Protein AF-A0A813GVG7-F1 (afdb_monomer_lite)

pLDDT: mean 82.14, std 16.12, range [41.94, 97.25]

Secondary structure (DSSP, 8-state):
-----------S-PPPHHHHTT-PPPHHHHT--HHHHHHHHHHTT------TTPPPPPPP-SGGGSS--HHHHHHHHHTT----

Structure (mmCIF, N/CA/C/O backbone):
data_AF-A0A813GVG7-F1
#
_entry.id   AF-A0A813GVG7-F1
#
loop_
_atom_site.group_PDB
_atom_site.id
_atom_site.type_symbol
_atom_site.label_atom_id
_atom_site.label_alt_id
_atom_site.label_comp_id
_atom_site.label_asym_id
_atom_site.label_entity_id
_atom_site.label_seq_id
_atom_site.pdbx_PDB_ins_code
_atom_site.Cartn_x
_atom_site.Cartn_y
_atom_site.Cartn_z
_atom_site.occupancy
_atom_site.B_iso_or_equiv
_atom_site.auth_seq_id
_atom_site.auth_comp_id
_atom_site.auth_asym_id
_atom_site.auth_atom_id
_atom_site.pdbx_PDB_model_num
ATOM 1 N N . LEU A 1 1 ? 21.451 -10.495 40.785 1.00 41.94 1 LEU A N 1
ATOM 2 C CA . LEU A 1 1 ? 21.583 -11.044 39.415 1.00 41.94 1 LEU A CA 1
ATOM 3 C C . LEU A 1 1 ? 20.234 -10.888 38.714 1.00 41.94 1 LEU A C 1
ATOM 5 O O . LEU A 1 1 ? 19.400 -11.771 38.820 1.00 41.94 1 LEU A O 1
ATOM 9 N N . GLY A 1 2 ? 19.966 -9.724 38.118 1.00 49.75 2 GLY A N 1
ATOM 10 C CA . GLY A 1 2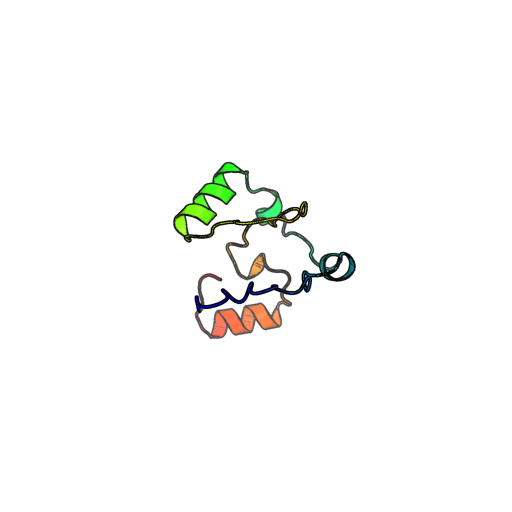 ? 18.749 -9.497 37.326 1.00 49.75 2 GLY A CA 1
ATOM 11 C C . GLY A 1 2 ? 19.015 -9.808 35.849 1.00 49.75 2 GLY A C 1
ATOM 12 O O . GLY A 1 2 ? 20.157 -9.630 35.411 1.00 49.75 2 GLY A O 1
ATOM 13 N N . PRO A 1 3 ? 18.025 -10.284 35.075 1.00 53.72 3 PRO A N 1
ATOM 14 C CA . PRO A 1 3 ? 18.232 -10.562 33.662 1.00 53.72 3 PRO A CA 1
ATOM 15 C C . PRO A 1 3 ? 18.519 -9.244 32.938 1.00 53.72 3 PRO A C 1
ATOM 17 O O . PRO A 1 3 ? 17.689 -8.337 32.910 1.00 53.72 3 PRO A O 1
ATOM 20 N N . ARG A 1 4 ? 19.723 -9.128 32.367 1.00 49.06 4 ARG A N 1
ATOM 21 C CA . ARG A 1 4 ? 20.067 -8.050 31.436 1.00 49.06 4 ARG A CA 1
ATOM 22 C C . ARG A 1 4 ? 19.124 -8.170 30.244 1.00 49.06 4 ARG A C 1
ATOM 24 O O . ARG A 1 4 ? 19.254 -9.107 29.456 1.00 49.06 4 ARG A O 1
ATOM 31 N N . SER A 1 5 ? 18.162 -7.255 30.139 1.00 56.88 5 SER A N 1
ATOM 32 C CA . SER A 1 5 ? 17.332 -7.139 28.948 1.00 56.88 5 SER A CA 1
ATOM 33 C C . SER A 1 5 ? 18.264 -6.827 27.781 1.00 56.88 5 SER A C 1
ATOM 35 O O . SER A 1 5 ? 18.975 -5.822 27.745 1.00 56.88 5 SER A O 1
ATOM 37 N N . ARG A 1 6 ? 18.353 -7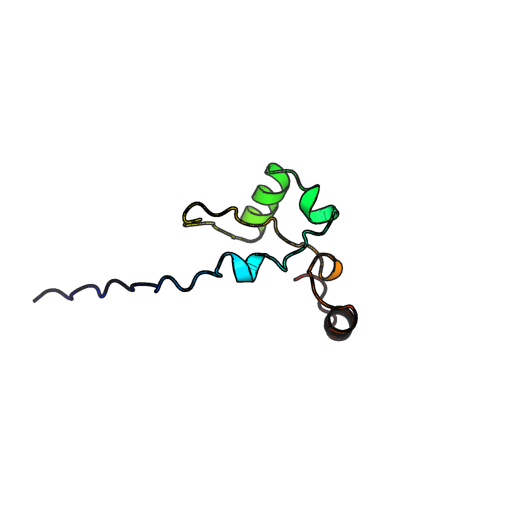.780 26.859 1.00 57.12 6 ARG A N 1
ATOM 38 C CA . ARG A 1 6 ? 19.124 -7.639 25.633 1.00 57.12 6 ARG A CA 1
ATOM 39 C C . ARG A 1 6 ? 18.349 -6.620 24.798 1.00 57.12 6 ARG A C 1
ATOM 41 O O . ARG A 1 6 ? 17.309 -6.977 24.245 1.00 57.12 6 ARG A O 1
ATOM 48 N N . ARG A 1 7 ? 18.780 -5.349 24.779 1.00 53.97 7 ARG A N 1
ATOM 49 C CA . ARG A 1 7 ? 18.298 -4.388 23.776 1.00 53.97 7 ARG A CA 1
ATOM 50 C C . ARG A 1 7 ? 18.487 -5.074 22.428 1.00 53.97 7 ARG A C 1
ATOM 52 O O . ARG A 1 7 ? 19.594 -5.482 22.087 1.00 53.97 7 ARG A O 1
ATOM 59 N N . ARG A 1 8 ? 17.380 -5.326 21.734 1.00 56.06 8 ARG A N 1
ATOM 60 C CA . ARG A 1 8 ? 17.433 -5.741 20.340 1.00 56.06 8 ARG A CA 1
ATOM 61 C C . ARG A 1 8 ? 17.760 -4.472 19.581 1.00 56.06 8 ARG A C 1
ATOM 63 O O . ARG A 1 8 ? 16.867 -3.678 19.313 1.00 56.06 8 ARG A O 1
ATOM 70 N N . ASP A 1 9 ? 19.045 -4.267 19.335 1.00 51.12 9 ASP A N 1
ATOM 71 C CA . ASP A 1 9 ? 19.494 -3.300 18.351 1.00 51.12 9 ASP A CA 1
ATOM 72 C C . ASP A 1 9 ? 19.020 -3.844 17.000 1.00 51.12 9 ASP A C 1
ATOM 74 O O . ASP A 1 9 ? 19.634 -4.735 16.409 1.00 51.12 9 ASP A O 1
ATOM 78 N N . PHE A 1 10 ? 17.844 -3.395 16.560 1.00 51.34 10 PHE A N 1
ATOM 79 C CA . PHE A 1 10 ? 17.440 -3.544 15.173 1.00 51.34 10 PHE A CA 1
ATOM 80 C C . PHE A 1 10 ? 18.421 -2.682 14.384 1.00 51.34 10 PHE A C 1
ATOM 82 O O . PHE A 1 10 ? 18.364 -1.456 14.441 1.00 51.34 10 PHE A O 1
ATOM 89 N N . GLY A 1 11 ? 19.414 -3.329 13.770 1.00 45.66 11 GLY A N 1
ATOM 90 C CA . GLY A 1 11 ? 20.429 -2.649 12.978 1.00 45.66 11 GLY A CA 1
ATOM 91 C C . GLY A 1 11 ? 19.780 -1.701 11.973 1.00 45.66 11 GLY A C 1
ATOM 92 O O . GLY A 1 11 ? 18.702 -1.990 11.455 1.00 45.66 11 GLY A O 1
ATOM 93 N N . ALA A 1 12 ? 20.449 -0.579 11.713 1.00 51.00 12 ALA A N 1
ATOM 94 C CA . ALA A 1 12 ? 20.070 0.462 10.761 1.00 51.00 12 ALA A CA 1
ATOM 95 C C . ALA A 1 12 ? 20.110 -0.031 9.295 1.00 51.00 12 ALA A C 1
ATOM 97 O O . ALA A 1 12 ? 20.804 0.527 8.454 1.00 51.00 12 ALA A O 1
ATOM 98 N N . GLY A 1 13 ? 19.397 -1.116 8.997 1.00 50.72 13 GLY A N 1
ATOM 99 C CA . GLY A 1 13 ? 19.206 -1.699 7.673 1.00 50.72 13 GLY A CA 1
ATOM 100 C C . GLY A 1 13 ? 17.905 -1.222 7.038 1.00 50.72 13 GLY A C 1
ATOM 101 O O . GLY A 1 13 ? 17.166 -2.029 6.483 1.00 50.72 13 GLY A O 1
ATOM 102 N N . GLY A 1 14 ? 17.583 0.065 7.188 1.00 57.50 14 GLY A N 1
ATOM 103 C CA . GLY A 1 14 ? 16.529 0.688 6.395 1.00 57.50 14 GLY A CA 1
ATOM 104 C C . GLY A 1 14 ? 16.981 0.803 4.941 1.00 57.50 14 GLY A C 1
ATOM 105 O O . GLY A 1 14 ? 18.175 0.957 4.680 1.00 57.50 14 GLY A O 1
ATOM 106 N N . ALA A 1 15 ? 16.034 0.720 4.006 1.00 59.06 15 ALA A N 1
ATOM 107 C CA . ALA A 1 15 ? 16.286 1.006 2.598 1.00 59.06 15 ALA A CA 1
ATOM 108 C C . ALA A 1 15 ? 17.028 2.347 2.470 1.00 59.06 15 ALA A C 1
ATOM 110 O O . ALA A 1 15 ? 16.614 3.359 3.044 1.00 59.06 15 ALA A O 1
ATOM 111 N N . SER A 1 16 ? 18.160 2.339 1.772 1.00 64.62 16 SER A N 1
ATOM 112 C CA . SER A 1 16 ? 18.946 3.543 1.535 1.00 64.62 16 SER A CA 1
ATOM 113 C C . SER A 1 16 ? 18.191 4.484 0.595 1.00 64.62 16 SER A C 1
ATOM 115 O O . SER A 1 16 ? 17.289 4.071 -0.129 1.00 64.62 16 SER A O 1
ATOM 117 N N . ALA A 1 17 ? 18.586 5.757 0.537 1.00 60.97 17 ALA A N 1
ATOM 118 C CA . ALA A 1 17 ? 17.992 6.706 -0.410 1.00 60.97 17 ALA A CA 1
ATOM 119 C C . ALA A 1 17 ? 18.049 6.218 -1.877 1.00 60.97 17 ALA A C 1
ATOM 121 O O . ALA A 1 17 ? 17.162 6.543 -2.657 1.00 60.97 17 ALA A O 1
ATOM 122 N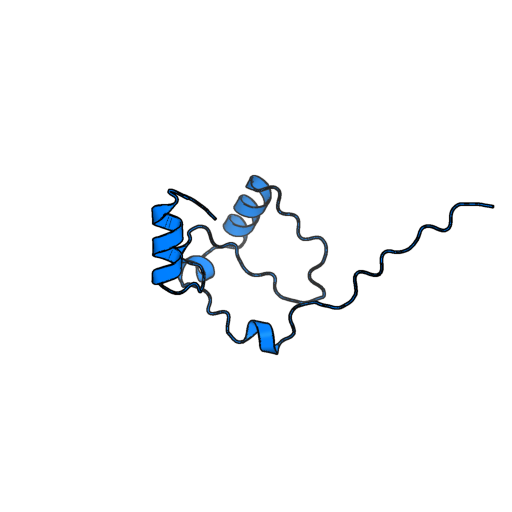 N . ARG A 1 18 ? 19.057 5.406 -2.236 1.00 62.00 18 ARG A N 1
ATOM 123 C CA . ARG A 1 18 ? 19.190 4.799 -3.573 1.00 62.00 18 ARG A CA 1
ATOM 124 C C . ARG A 1 18 ? 18.171 3.690 -3.828 1.00 62.00 18 ARG A C 1
ATOM 126 O O . ARG A 1 18 ? 17.771 3.490 -4.964 1.00 62.00 18 ARG A O 1
ATOM 133 N N . ASP A 1 19 ? 17.726 3.002 -2.782 1.00 67.94 19 ASP A N 1
ATOM 134 C CA . AS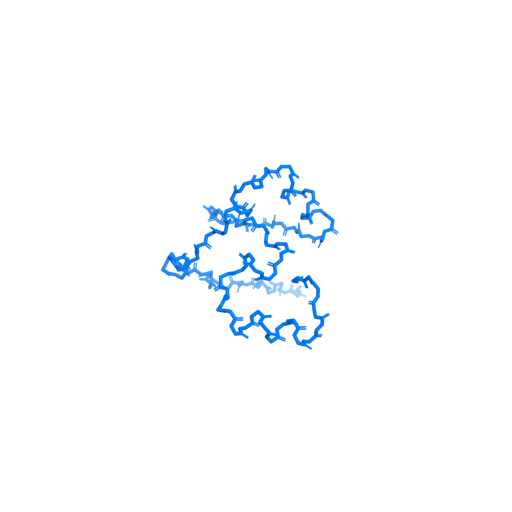P A 1 19 ? 16.744 1.921 -2.905 1.00 67.94 19 ASP A CA 1
ATOM 135 C C . ASP A 1 19 ? 15.324 2.472 -3.138 1.00 67.94 19 ASP A C 1
ATOM 137 O O . ASP A 1 19 ? 14.484 1.796 -3.728 1.00 67.94 19 ASP A O 1
ATOM 141 N N . TRP A 1 20 ? 15.065 3.724 -2.741 1.00 69.12 20 TRP A N 1
ATOM 142 C CA . TRP A 1 20 ? 13.789 4.411 -2.978 1.00 69.12 20 TRP A CA 1
ATOM 143 C C . TRP A 1 20 ? 13.687 5.103 -4.345 1.00 69.12 20 TRP A C 1
ATOM 145 O O . TRP A 1 20 ? 12.580 5.422 -4.770 1.00 69.12 20 TRP A O 1
ATOM 155 N N . GLU A 1 21 ? 14.800 5.309 -5.059 1.00 71.50 21 GLU A N 1
ATOM 156 C CA . GLU A 1 21 ? 14.835 6.029 -6.347 1.00 71.50 21 GLU A CA 1
ATOM 157 C C . GLU A 1 21 ? 13.975 5.360 -7.435 1.00 71.50 21 GLU A C 1
ATOM 159 O O . GLU A 1 21 ? 13.470 6.022 -8.339 1.00 71.50 21 GLU A O 1
ATOM 164 N N . HIS A 1 22 ? 13.760 4.048 -7.330 1.00 75.06 22 HIS A N 1
ATOM 165 C CA . HIS A 1 22 ? 12.997 3.270 -8.306 1.00 75.06 22 HIS A CA 1
ATOM 166 C C . HIS A 1 22 ? 11.501 3.138 -7.977 1.00 75.06 22 HIS A C 1
ATOM 168 O O . HIS A 1 22 ? 10.761 2.531 -8.752 1.00 75.06 22 HIS A O 1
ATOM 174 N N . VAL A 1 23 ? 11.033 3.691 -6.853 1.00 79.81 23 VAL A N 1
ATOM 175 C CA . VAL A 1 23 ? 9.621 3.616 -6.458 1.00 79.81 23 VAL A CA 1
ATOM 176 C C . VAL A 1 23 ? 8.845 4.755 -7.111 1.00 79.81 23 VAL A C 1
ATOM 178 O O . VAL A 1 23 ? 8.892 5.901 -6.669 1.00 79.81 23 VAL A O 1
ATOM 181 N N . VAL A 1 24 ? 8.105 4.430 -8.170 1.00 85.75 24 VAL A N 1
ATOM 182 C CA . VAL A 1 24 ? 7.195 5.370 -8.833 1.00 85.75 24 VAL A CA 1
ATOM 183 C C . VAL A 1 24 ? 5.799 5.212 -8.238 1.00 85.75 24 VAL A C 1
ATOM 185 O O . VAL A 1 24 ? 5.189 4.150 -8.341 1.00 85.75 24 VAL A O 1
ATOM 188 N N . GLU A 1 25 ? 5.291 6.267 -7.600 1.00 88.00 25 GLU A N 1
ATOM 189 C CA . GLU A 1 25 ? 3.951 6.265 -7.010 1.00 88.00 25 GLU A CA 1
ATOM 190 C C . GLU A 1 25 ? 2.874 6.255 -8.108 1.00 88.00 25 GLU A C 1
ATOM 192 O O . GLU A 1 25 ? 2.859 7.102 -9.004 1.00 88.00 25 GLU A O 1
ATOM 197 N N . HIS A 1 26 ? 1.940 5.304 -8.029 1.00 92.88 26 HIS A N 1
ATOM 198 C CA . HIS A 1 26 ? 0.802 5.249 -8.943 1.00 92.88 26 HIS A CA 1
ATOM 199 C C . HIS A 1 26 ? -0.140 6.455 -8.717 1.00 92.88 26 HIS A C 1
ATOM 201 O O . HIS A 1 26 ? -0.407 6.805 -7.563 1.00 92.88 26 HIS A O 1
ATOM 207 N N . PRO A 1 27 ? -0.736 7.073 -9.760 1.00 93.75 27 PRO A N 1
ATOM 208 C CA . PRO A 1 27 ? -1.578 8.268 -9.603 1.00 93.75 27 PRO A CA 1
ATOM 209 C C . PRO A 1 27 ? -2.736 8.105 -8.609 1.00 93.75 27 PRO A C 1
ATOM 211 O O . PRO A 1 27 ? -3.053 9.033 -7.864 1.00 93.75 27 PRO A O 1
ATOM 214 N N . ALA A 1 28 ? -3.347 6.915 -8.555 1.00 93.19 28 ALA A N 1
ATOM 215 C CA . ALA A 1 28 ? -4.404 6.618 -7.588 1.00 93.19 28 ALA A CA 1
ATOM 216 C C . ALA A 1 28 ? -3.889 6.684 -6.141 1.00 93.19 28 ALA A C 1
ATOM 218 O O . ALA A 1 28 ? -4.559 7.260 -5.285 1.00 93.19 28 ALA A O 1
ATOM 219 N N . VAL A 1 29 ? -2.674 6.186 -5.891 1.00 94.44 29 VAL A N 1
ATOM 220 C CA . VAL A 1 29 ? -1.995 6.257 -4.590 1.00 94.44 29 VAL A CA 1
ATOM 221 C C . VAL A 1 29 ? -1.709 7.717 -4.236 1.00 94.44 29 VAL A C 1
ATOM 223 O O . VAL A 1 29 ? -2.142 8.191 -3.182 1.00 94.44 29 VAL A O 1
ATOM 226 N N . GLY A 1 30 ? -1.113 8.471 -5.164 1.00 92.44 30 GLY A N 1
ATOM 227 C CA . GLY A 1 30 ? -0.805 9.891 -4.980 1.00 92.44 30 GLY A CA 1
ATOM 228 C C . GLY A 1 30 ? -2.039 10.756 -4.699 1.00 92.44 30 GLY A C 1
ATOM 229 O O . GLY A 1 30 ? -1.971 11.681 -3.888 1.00 92.44 30 GLY A O 1
ATOM 230 N N . SER A 1 31 ? -3.197 10.408 -5.266 1.00 95.44 31 SER A N 1
ATOM 231 C CA . SER A 1 31 ? -4.462 11.130 -5.062 1.00 95.44 31 SER A CA 1
ATOM 232 C C . SER A 1 31 ? -5.134 10.897 -3.699 1.00 95.44 31 SER A C 1
ATOM 234 O O . SER A 1 31 ? -6.040 11.646 -3.330 1.00 95.44 31 SER A O 1
ATOM 236 N N . ARG A 1 32 ? -4.697 9.893 -2.919 1.00 95.62 32 ARG A N 1
ATOM 237 C CA . ARG A 1 32 ? -5.299 9.577 -1.612 1.00 95.62 32 ARG A CA 1
ATOM 238 C C . ARG A 1 32 ? -5.070 10.700 -0.614 1.00 95.62 32 ARG A C 1
ATOM 240 O O . ARG A 1 32 ? -3.941 11.155 -0.405 1.00 95.62 32 ARG A O 1
ATOM 247 N N . THR A 1 33 ? -6.147 11.107 0.039 1.00 97.25 33 THR A N 1
ATOM 248 C CA . THR A 1 33 ? -6.100 12.089 1.120 1.00 97.25 33 THR A CA 1
ATOM 249 C C . THR A 1 33 ? -5.490 11.474 2.386 1.00 97.25 33 THR A C 1
ATOM 251 O O . THR A 1 33 ? -5.59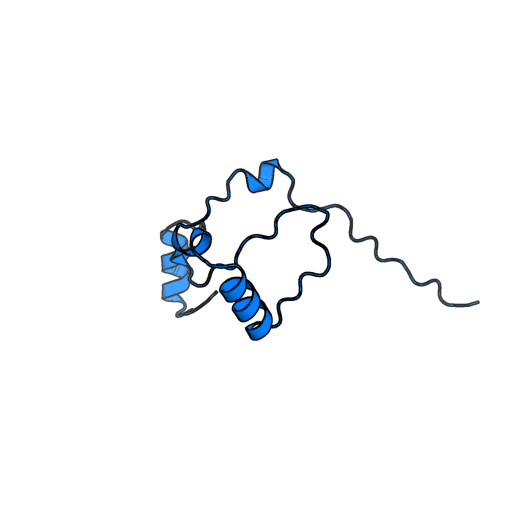2 10.261 2.587 1.00 97.25 33 THR A O 1
ATOM 254 N N . PRO A 1 34 ? -4.906 12.284 3.288 1.00 95.38 34 PRO A N 1
ATOM 255 C CA . PRO A 1 34 ? -4.382 11.783 4.560 1.00 95.38 34 PRO A CA 1
ATOM 256 C C . PRO A 1 34 ? -5.424 11.016 5.387 1.00 95.38 34 PRO A C 1
ATOM 258 O O . PRO A 1 34 ? -5.103 9.993 5.980 1.00 95.38 34 PRO A O 1
ATOM 261 N N . ALA A 1 35 ? -6.683 11.464 5.368 1.00 96.88 35 ALA A N 1
ATOM 262 C CA . ALA A 1 35 ? -7.776 10.800 6.074 1.00 96.88 35 ALA A CA 1
ATOM 263 C C . ALA A 1 35 ? -8.056 9.389 5.530 1.00 96.88 35 ALA A C 1
ATOM 265 O O . ALA A 1 35 ? -8.236 8.463 6.310 1.00 96.88 35 ALA A O 1
ATOM 266 N N . GLN A 1 36 ? -8.040 9.206 4.205 1.00 96.75 36 GLN A N 1
ATOM 267 C CA . GLN A 1 36 ? -8.221 7.885 3.584 1.00 96.75 36 GLN A CA 1
ATOM 268 C C . GLN A 1 36 ? -7.069 6.931 3.911 1.00 96.75 36 GLN A C 1
ATOM 270 O O . GLN A 1 36 ? -7.283 5.737 4.096 1.00 96.75 36 GLN A O 1
ATOM 275 N N . VAL A 1 37 ? -5.845 7.457 3.980 1.00 96.62 37 VAL A N 1
ATOM 276 C CA . VAL A 1 37 ? -4.665 6.673 4.358 1.00 96.62 37 VAL A CA 1
ATOM 277 C C . VAL A 1 37 ? -4.778 6.194 5.804 1.00 96.62 37 VAL A C 1
ATOM 279 O O . VAL A 1 37 ? -4.512 5.027 6.080 1.00 96.62 37 VAL A O 1
ATOM 282 N N . GLU A 1 38 ? -5.183 7.078 6.713 1.00 95.56 38 GLU A N 1
ATOM 283 C CA . GLU A 1 38 ? -5.306 6.748 8.133 1.00 95.56 38 GLU A CA 1
ATOM 284 C C . GLU A 1 38 ? -6.462 5.784 8.418 1.00 95.56 38 GLU A C 1
ATOM 286 O O . GLU A 1 38 ? -6.303 4.838 9.190 1.00 95.56 38 GLU A O 1
ATOM 291 N N . ASP A 1 39 ? -7.601 5.974 7.749 1.00 97.06 39 ASP A N 1
ATOM 292 C CA . ASP A 1 39 ? -8.735 5.050 7.821 1.00 97.06 39 ASP A CA 1
ATOM 293 C C . ASP A 1 39 ? -8.322 3.643 7.365 1.00 97.06 39 ASP A C 1
ATOM 295 O O . ASP A 1 39 ? -8.521 2.669 8.093 1.00 97.06 39 ASP A O 1
ATOM 299 N N . TRP A 1 40 ? -7.630 3.535 6.224 1.00 96.81 40 TRP A N 1
ATOM 300 C CA . TRP A 1 40 ? -7.126 2.247 5.748 1.00 96.81 40 TRP A CA 1
ATOM 301 C C . TRP A 1 40 ? -6.142 1.605 6.735 1.00 96.81 40 TRP A C 1
ATOM 303 O O . TRP A 1 40 ? -6.267 0.417 7.039 1.00 96.81 40 TRP A O 1
ATOM 313 N N . ARG A 1 41 ? -5.189 2.381 7.275 1.00 96.06 41 ARG A N 1
ATOM 314 C CA . ARG A 1 41 ? -4.214 1.892 8.266 1.00 96.06 41 ARG A CA 1
ATOM 315 C C . ARG A 1 41 ? -4.908 1.372 9.520 1.00 96.06 41 ARG A C 1
ATOM 317 O O . ARG A 1 41 ? -4.575 0.287 9.990 1.00 96.06 41 ARG A O 1
ATOM 324 N N . THR A 1 42 ? -5.913 2.093 10.007 1.00 96.69 42 THR A N 1
ATOM 325 C CA . THR A 1 42 ? -6.714 1.689 11.168 1.00 96.69 42 THR A CA 1
ATOM 326 C C . THR A 1 42 ? -7.463 0.385 10.896 1.00 96.69 42 THR A C 1
ATOM 328 O O . THR A 1 42 ? -7.375 -0.551 11.691 1.00 96.69 42 THR A O 1
ATOM 331 N N . GLN A 1 43 ? -8.147 0.285 9.753 1.00 96.94 43 GLN A N 1
ATOM 332 C CA . GLN A 1 43 ? -8.901 -0.912 9.358 1.00 96.94 43 GLN A CA 1
ATOM 333 C C . GLN A 1 43 ? -8.011 -2.157 9.232 1.00 96.94 43 GLN A C 1
ATOM 335 O O . GLN A 1 43 ? -8.437 -3.255 9.583 1.00 96.94 43 GLN A O 1
ATOM 340 N N . HIS A 1 44 ? -6.762 -1.981 8.795 1.00 96.31 44 HIS A N 1
ATOM 341 C CA . HIS A 1 44 ? -5.801 -3.070 8.590 1.00 96.31 44 HIS A CA 1
ATOM 342 C C . HIS A 1 44 ? -4.828 -3.250 9.763 1.00 96.31 44 HIS A C 1
ATOM 344 O O . HIS A 1 44 ? -3.856 -3.994 9.649 1.00 96.31 44 HIS A O 1
ATOM 350 N N . SER A 1 45 ? -5.081 -2.599 10.907 1.00 96.25 45 SER A N 1
ATOM 351 C CA . SER A 1 45 ? -4.221 -2.669 12.100 1.00 96.25 45 SER A CA 1
ATOM 352 C C . SER A 1 45 ? -2.748 -2.316 11.827 1.00 96.25 45 SER A C 1
ATOM 354 O O . SER A 1 45 ? -1.834 -2.859 12.450 1.00 96.25 45 SER A O 1
ATOM 356 N N . VAL A 1 46 ? -2.508 -1.395 10.893 1.00 95.06 46 VAL A N 1
ATOM 357 C CA . VAL A 1 46 ? -1.178 -0.885 10.556 1.00 95.06 46 VAL A CA 1
ATOM 358 C C . VAL A 1 46 ? -0.853 0.293 11.466 1.00 95.06 46 VAL A C 1
ATOM 360 O O . VAL A 1 46 ? -1.482 1.344 11.389 1.00 95.06 46 VAL A O 1
ATOM 363 N N . LEU A 1 47 ? 0.167 0.127 12.307 1.00 92.88 47 LEU A N 1
ATOM 364 C CA . LEU A 1 47 ? 0.674 1.169 13.199 1.00 92.88 47 LEU A CA 1
ATOM 365 C C . LEU A 1 47 ? 2.085 1.578 12.776 1.00 92.88 47 LEU A C 1
ATOM 367 O O . LEU A 1 47 ? 2.986 0.742 12.700 1.00 92.88 47 LEU A O 1
ATOM 371 N N . ILE A 1 48 ? 2.285 2.872 12.535 1.00 89.81 48 ILE A N 1
ATOM 372 C CA . ILE A 1 48 ? 3.611 3.444 12.285 1.00 89.81 48 ILE A CA 1
ATOM 373 C C . ILE A 1 48 ? 4.206 3.819 13.637 1.00 89.81 48 ILE A C 1
ATOM 375 O O . ILE A 1 48 ? 3.740 4.752 14.284 1.00 89.81 48 ILE A O 1
ATOM 379 N N . LEU A 1 49 ? 5.208 3.060 14.079 1.00 87.94 49 LEU A N 1
ATOM 380 C CA . LEU A 1 49 ? 5.862 3.289 15.370 1.00 87.94 49 LEU A CA 1
ATOM 381 C C . LEU A 1 49 ? 6.940 4.372 15.277 1.00 87.94 49 LEU A C 1
ATOM 383 O O . LEU A 1 49 ? 7.011 5.245 16.136 1.00 87.94 49 LEU A O 1
ATOM 387 N N . GLU A 1 50 ? 7.764 4.312 14.231 1.00 83.50 50 GLU A N 1
ATOM 388 C CA . GLU A 1 50 ? 8.851 5.250 13.962 1.00 83.50 50 GLU A CA 1
ATOM 389 C C . GLU A 1 50 ? 9.002 5.407 12.448 1.00 83.50 50 GLU A C 1
ATOM 391 O O . GLU A 1 50 ? 9.000 4.418 11.713 1.00 83.50 50 GLU A O 1
ATOM 396 N N . ASP A 1 51 ? 9.152 6.641 11.979 1.00 79.75 51 ASP A N 1
ATOM 397 C CA . ASP A 1 51 ? 9.458 6.950 10.581 1.00 79.75 51 ASP A CA 1
ATOM 398 C C . ASP A 1 51 ? 10.931 7.344 10.384 1.00 79.75 51 ASP A C 1
ATOM 400 O O . ASP A 1 51 ? 11.397 7.446 9.255 1.00 79.75 51 ASP A O 1
ATOM 404 N N . ASN A 1 52 ? 11.686 7.541 11.475 1.00 81.12 52 ASN A N 1
ATOM 405 C CA . ASN A 1 52 ? 13.071 8.018 11.483 1.00 81.12 52 ASN A CA 1
ATOM 406 C C . ASN A 1 52 ? 13.299 9.267 10.604 1.00 81.12 52 ASN A C 1
ATOM 408 O O . ASN A 1 52 ? 14.378 9.437 10.034 1.00 81.12 52 ASN A O 1
ATOM 412 N N . GLY A 1 53 ? 12.284 10.133 10.482 1.00 76.31 53 GLY A N 1
ATOM 413 C CA . GLY A 1 53 ? 12.321 11.327 9.632 1.00 76.31 53 GLY A CA 1
ATOM 414 C C . GLY A 1 53 ? 12.129 11.059 8.134 1.00 76.31 53 GLY A C 1
ATOM 415 O O . GLY A 1 53 ? 12.323 11.970 7.327 1.00 76.31 53 GLY A O 1
ATOM 416 N N . TRP A 1 54 ? 11.754 9.838 7.748 1.00 79.44 54 TRP A N 1
ATOM 417 C CA . TRP A 1 54 ? 11.402 9.477 6.378 1.00 79.44 54 TRP A CA 1
ATOM 418 C C . TRP A 1 54 ? 9.901 9.633 6.137 1.00 79.44 54 TRP A C 1
ATOM 420 O O . TRP A 1 54 ? 9.080 9.474 7.035 1.00 79.44 54 TRP A O 1
ATOM 430 N N . SER A 1 55 ? 9.517 9.910 4.893 1.00 82.62 55 SER A N 1
ATOM 431 C CA . SER A 1 55 ? 8.104 9.883 4.516 1.00 82.62 55 SER A CA 1
ATOM 432 C C . SER A 1 55 ? 7.641 8.433 4.374 1.00 82.62 55 SER A C 1
ATOM 434 O O . SER A 1 55 ? 8.197 7.687 3.569 1.00 82.62 55 SER A O 1
ATOM 436 N N . VAL A 1 56 ? 6.630 8.027 5.147 1.00 88.44 56 VAL A N 1
ATOM 437 C CA .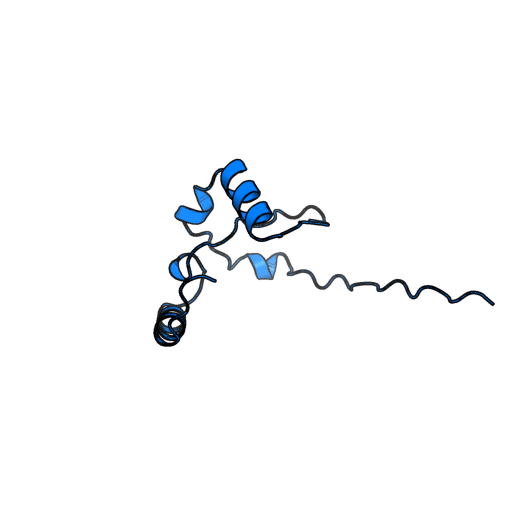 VAL A 1 56 ? 6.011 6.703 5.000 1.00 88.44 56 VAL A CA 1
ATOM 438 C C . VAL A 1 56 ? 5.086 6.713 3.779 1.00 88.44 56 VAL A C 1
ATOM 440 O O . VAL A 1 56 ? 4.126 7.495 3.774 1.00 88.44 56 VAL A O 1
ATOM 443 N N . PRO A 1 57 ? 5.311 5.844 2.774 1.00 90.31 57 PRO A N 1
ATOM 444 C CA . PRO A 1 57 ? 4.468 5.781 1.589 1.00 90.31 57 PRO A CA 1
ATOM 445 C C . PRO A 1 57 ? 2.995 5.533 1.920 1.00 90.31 57 PRO A C 1
ATOM 447 O O . PRO A 1 57 ? 2.630 4.931 2.941 1.00 90.31 57 PRO A O 1
ATOM 450 N N . LYS A 1 58 ? 2.127 6.001 1.027 1.00 94.00 58 LYS A N 1
ATOM 451 C CA . LYS A 1 58 ? 0.698 5.701 1.091 1.00 94.00 58 LYS A CA 1
ATOM 452 C C . LYS A 1 58 ? 0.471 4.225 0.722 1.00 94.00 58 LYS A C 1
ATOM 454 O O . LYS A 1 58 ? 1.223 3.680 -0.086 1.00 94.00 58 LYS A O 1
ATOM 459 N N . PRO A 1 59 ? -0.549 3.567 1.295 1.00 94.75 59 PRO A N 1
ATOM 460 C CA . PRO A 1 59 ? -0.835 2.173 0.996 1.00 94.75 59 PRO A CA 1
ATOM 461 C C . PRO A 1 59 ? -1.281 1.992 -0.459 1.00 94.75 59 PRO A C 1
ATOM 463 O O . PRO A 1 59 ? -2.020 2.821 -1.008 1.00 94.75 59 PRO A O 1
ATOM 466 N N . VAL A 1 60 ? -0.848 0.882 -1.055 1.00 94.50 60 VAL A N 1
ATOM 467 C CA . VAL A 1 60 ? -1.397 0.339 -2.302 1.00 94.50 60 VAL A CA 1
ATOM 468 C C . VAL A 1 60 ? -2.607 -0.522 -1.964 1.00 94.50 60 VAL A C 1
ATOM 470 O O . VAL A 1 60 ? -2.564 -1.303 -1.017 1.00 94.50 60 VAL A O 1
ATOM 473 N N . LEU A 1 61 ? -3.697 -0.348 -2.707 1.00 93.62 61 LEU A N 1
ATOM 474 C CA . LEU A 1 61 ? -4.966 -1.040 -2.446 1.00 93.62 61 LEU A CA 1
ATOM 475 C C . LEU A 1 61 ? -5.278 -2.111 -3.494 1.00 93.62 61 LEU A C 1
ATOM 477 O O . LEU A 1 61 ? -6.175 -2.923 -3.296 1.00 93.62 61 LEU A O 1
ATOM 481 N N . ALA A 1 62 ? -4.542 -2.113 -4.604 1.00 92.19 62 ALA A N 1
ATOM 482 C CA . ALA A 1 62 ? -4.661 -3.093 -5.672 1.00 92.19 62 ALA A CA 1
ATOM 483 C C . ALA A 1 62 ? -3.273 -3.438 -6.225 1.00 92.19 62 ALA A C 1
ATOM 485 O O . ALA A 1 62 ? -2.348 -2.624 -6.161 1.00 92.19 62 ALA A O 1
ATOM 486 N N . PHE A 1 63 ? -3.123 -4.639 -6.784 1.00 92.44 63 PHE A N 1
ATOM 487 C CA . PHE A 1 63 ? -1.841 -5.119 -7.308 1.00 92.44 63 PHE A CA 1
ATOM 488 C C . PHE A 1 63 ? -1.321 -4.279 -8.480 1.00 92.44 63 PHE A C 1
ATOM 490 O O . PHE A 1 63 ? -0.115 -4.158 -8.656 1.00 92.44 63 PHE A O 1
ATOM 497 N N . GLU A 1 64 ? -2.221 -3.665 -9.246 1.00 90.44 64 GLU A N 1
ATOM 498 C CA . GLU A 1 64 ? -1.919 -2.779 -10.373 1.00 90.44 64 GLU A CA 1
ATOM 499 C C . GLU A 1 64 ? -1.333 -1.431 -9.932 1.00 90.44 64 GLU A C 1
ATOM 501 O O . GLU A 1 64 ? -0.721 -0.727 -10.729 1.00 90.44 64 GLU A O 1
ATOM 506 N N . GLU A 1 65 ? -1.526 -1.056 -8.667 1.00 91.56 65 GLU A N 1
ATOM 507 C CA . GLU A 1 65 ? -0.943 0.162 -8.098 1.00 91.56 65 GLU A CA 1
ATOM 508 C C . GLU A 1 65 ? 0.485 -0.057 -7.600 1.00 91.56 65 GLU A C 1
ATOM 510 O O . GLU A 1 65 ? 1.193 0.909 -7.307 1.00 91.56 65 GLU A O 1
ATOM 515 N N . ALA A 1 66 ? 0.899 -1.317 -7.466 1.00 87.69 66 ALA A N 1
ATOM 516 C CA . ALA A 1 66 ? 2.261 -1.660 -7.113 1.00 87.69 66 ALA A CA 1
ATOM 517 C C . ALA A 1 66 ? 3.170 -1.524 -8.341 1.00 87.69 66 ALA A C 1
ATOM 519 O O . ALA A 1 66 ? 2.763 -1.782 -9.470 1.00 87.69 66 ALA A O 1
ATOM 520 N N . GLY A 1 67 ? 4.441 -1.185 -8.121 1.00 86.38 67 GLY A N 1
ATOM 521 C CA . GLY A 1 67 ? 5.463 -1.107 -9.174 1.00 86.38 67 GLY A CA 1
ATOM 522 C C . GLY A 1 67 ? 5.902 -2.470 -9.731 1.00 86.38 67 GLY A C 1
ATOM 523 O O . GLY A 1 67 ? 7.067 -2.632 -10.092 1.00 86.38 67 GLY A O 1
ATOM 524 N N . PHE A 1 68 ? 5.019 -3.472 -9.740 1.00 90.00 68 PHE A N 1
ATOM 525 C CA . PHE A 1 68 ? 5.310 -4.792 -10.285 1.00 90.00 68 PHE A CA 1
ATOM 526 C C . PHE A 1 68 ? 5.185 -4.796 -11.813 1.00 90.00 68 PHE A C 1
ATOM 528 O O . PHE A 1 68 ? 4.298 -4.146 -12.360 1.00 90.00 68 PHE A O 1
ATOM 535 N N . PRO A 1 69 ? 6.024 -5.567 -12.523 1.00 90.88 69 PRO A N 1
ATOM 536 C CA . PRO A 1 69 ? 5.813 -5.821 -13.943 1.00 90.88 69 PRO A CA 1
ATOM 537 C C . PRO A 1 69 ? 4.480 -6.538 -14.212 1.00 90.88 69 PRO A C 1
ATOM 539 O O . PRO A 1 69 ? 4.046 -7.357 -13.399 1.00 90.88 69 PRO A O 1
ATOM 542 N N . ASP A 1 70 ? 3.903 -6.335 -15.400 1.00 89.56 70 ASP A N 1
ATOM 543 C CA . ASP A 1 70 ? 2.611 -6.924 -15.798 1.00 89.56 70 ASP A CA 1
ATOM 544 C C . ASP A 1 70 ? 2.545 -8.446 -15.594 1.00 89.56 70 ASP A C 1
ATOM 546 O O . ASP A 1 70 ? 1.574 -8.964 -15.044 1.00 89.56 70 ASP A O 1
ATOM 550 N N . TRP A 1 71 ? 3.614 -9.169 -15.949 1.00 93.44 71 TRP A N 1
ATOM 551 C CA . TRP A 1 71 ? 3.676 -10.627 -15.789 1.00 93.44 71 TRP A CA 1
ATOM 552 C C . TRP A 1 71 ? 3.518 -11.067 -14.325 1.00 93.44 71 TRP A C 1
ATOM 554 O O . TRP A 1 71 ? 2.967 -12.132 -14.052 1.00 93.44 71 TRP A O 1
ATOM 564 N N . ALA A 1 72 ? 3.985 -10.265 -13.363 1.00 93.44 72 ALA A N 1
ATOM 565 C CA . ALA A 1 72 ? 3.869 -10.589 -11.945 1.00 93.44 72 ALA A CA 1
ATOM 566 C C . ALA A 1 72 ? 2.425 -10.390 -11.468 1.00 93.44 72 ALA A C 1
ATOM 568 O O . ALA A 1 72 ? 1.891 -11.230 -10.741 1.00 93.44 72 ALA A O 1
ATOM 569 N N . VAL A 1 73 ? 1.760 -9.333 -11.943 1.00 91.75 73 VAL A N 1
ATOM 570 C CA . VAL A 1 73 ? 0.333 -9.088 -11.684 1.00 91.75 73 VAL A CA 1
ATOM 571 C C . VAL A 1 73 ? -0.529 -10.209 -12.277 1.00 91.75 73 VAL A C 1
ATOM 573 O O . VAL A 1 73 ? -1.457 -10.689 -11.626 1.00 91.75 73 VAL A O 1
ATOM 576 N N . GLU A 1 74 ? -0.203 -10.703 -13.473 1.00 91.81 74 GLU A N 1
ATOM 577 C CA . GLU A 1 74 ? -0.880 -11.858 -14.080 1.00 91.81 74 GLU A CA 1
ATOM 578 C C . GLU A 1 74 ? -0.750 -13.129 -13.234 1.00 91.81 74 GLU A C 1
ATOM 580 O O . GLU A 1 74 ? -1.732 -13.854 -13.044 1.00 91.81 74 GLU A O 1
ATOM 585 N N . VAL A 1 75 ? 0.431 -13.380 -12.662 1.00 93.25 75 VAL A N 1
ATOM 586 C CA . VAL A 1 75 ? 0.640 -14.504 -11.739 1.00 93.25 75 VAL A CA 1
ATOM 587 C C . VAL A 1 75 ? -0.226 -14.349 -10.487 1.00 93.25 75 VAL A C 1
ATOM 589 O O . VAL A 1 75 ? -0.897 -15.308 -10.102 1.00 93.25 75 VAL A O 1
ATOM 592 N N . LEU A 1 76 ? -0.288 -13.160 -9.884 1.00 92.06 76 LEU A N 1
ATOM 593 C CA . LEU A 1 76 ? -1.130 -12.896 -8.708 1.00 92.06 76 LEU A CA 1
ATOM 594 C C . LEU A 1 76 ? -2.619 -13.128 -9.015 1.00 92.06 76 LEU A C 1
ATOM 596 O O . LEU A 1 76 ? -3.323 -13.804 -8.258 1.00 92.06 76 LEU A O 1
ATOM 600 N N . ARG A 1 77 ? -3.081 -12.676 -10.188 1.00 88.25 77 ARG A N 1
ATOM 601 C CA . ARG A 1 77 ? -4.444 -12.935 -10.679 1.00 88.25 77 ARG A CA 1
ATOM 602 C C . ARG A 1 77 ? -4.704 -14.425 -10.895 1.00 88.25 77 ARG A C 1
ATOM 604 O O . ARG A 1 77 ? -5.775 -14.915 -10.534 1.00 88.25 77 ARG A O 1
ATOM 611 N N . SER A 1 78 ? -3.732 -15.167 -11.430 1.00 91.69 78 SER A N 1
ATOM 612 C CA . SER A 1 78 ? -3.854 -16.619 -11.635 1.00 91.69 78 SER A CA 1
ATOM 613 C C . SER A 1 78 ? -4.051 -17.385 -10.319 1.00 91.69 78 SER A C 1
ATOM 615 O O . SER A 1 78 ? -4.765 -18.389 -10.283 1.00 91.69 78 SER A O 1
ATOM 617 N N . GLN A 1 79 ? -3.499 -16.862 -9.220 1.00 92.94 79 GLN A N 1
ATOM 618 C CA . GLN A 1 79 ? -3.646 -17.411 -7.871 1.00 92.94 79 GLN A CA 1
ATOM 619 C C . GLN A 1 79 ? -4.960 -17.003 -7.190 1.00 92.94 79 GLN A C 1
ATOM 621 O O . GLN A 1 79 ? -5.232 -17.434 -6.072 1.00 92.94 79 GLN A O 1
ATOM 626 N N . ARG A 1 80 ? -5.805 -16.212 -7.868 1.00 90.12 80 ARG A N 1
ATOM 627 C CA . ARG A 1 80 ? -7.081 -15.690 -7.351 1.00 90.12 80 ARG A CA 1
ATOM 628 C C . ARG A 1 80 ? -6.916 -14.838 -6.088 1.00 90.12 80 ARG A C 1
ATOM 630 O O . ARG A 1 80 ? -7.857 -14.731 -5.298 1.00 90.12 80 ARG A O 1
ATOM 637 N N . LEU A 1 81 ? -5.745 -14.223 -5.921 1.00 88.12 81 LEU A N 1
ATOM 638 C CA . LEU A 1 81 ? -5.532 -13.184 -4.921 1.00 88.12 81 LEU A CA 1
ATOM 639 C C . LEU A 1 81 ? -6.294 -11.936 -5.371 1.00 88.12 81 LEU A C 1
ATOM 641 O O . LEU A 1 81 ? -6.230 -11.552 -6.538 1.00 88.12 81 LEU A O 1
ATOM 645 N N . LYS A 1 82 ? -7.074 -11.354 -4.460 1.00 84.44 82 LYS A N 1
ATOM 646 C CA . LYS A 1 82 ? -7.966 -10.225 -4.767 1.00 84.44 82 LYS A CA 1
ATOM 647 C C . LYS A 1 82 ? -7.387 -8.887 -4.333 1.00 84.44 82 LYS A C 1
ATOM 649 O O . LYS A 1 82 ? -7.632 -7.887 -4.993 1.00 84.44 82 LYS A O 1
ATOM 654 N N . GLU A 1 83 ? -6.648 -8.899 -3.234 1.00 86.81 83 GLU A N 1
ATOM 655 C CA . GLU A 1 83 ? -6.124 -7.726 -2.546 1.00 86.81 83 GLU A CA 1
ATOM 656 C C . GLU A 1 83 ? -4.719 -8.063 -2.013 1.00 86.81 83 GLU A C 1
ATOM 658 O O . GLU A 1 83 ? -4.445 -9.253 -1.789 1.00 86.81 83 GLU A O 1
ATOM 663 N N . PRO A 1 84 ? -3.833 -7.058 -1.895 1.00 84.69 84 PRO A N 1
ATOM 664 C CA . PRO A 1 84 ? -2.446 -7.225 -1.461 1.00 84.69 84 PRO A CA 1
ATOM 665 C C . PRO A 1 84 ? -2.270 -7.629 0.008 1.00 84.69 84 PRO A C 1
ATOM 667 O O . PRO A 1 84 ? -3.167 -7.350 0.834 1.00 84.69 84 PRO A O 1
#

Foldseek 3Di:
DDDDDDPPPPDPPDQDPVNCPLFDFAVVQVPDDPVNQVVVCVVVVNDDPDCVPPDDGGDDWAPVRGPDDPVVSVVCVVVVPGTD

Radius of gyration: 17.37 Å; chains: 1; bounding box: 30×30×55 Å

Sequence (84 aa):
LGPRSRRRDFGAGGASARDWEHVVEHPAVGSRTPAQVEDWRTQHSVLILEDNGWSVPKPVLAFEEAGFPDWAVEVLRSQRLKEP

Organism: Polarella glacialis (NCBI:txid89957)